Protein AF-A0A2V8X2Y0-F1 (afdb_monomer_lite)

Foldseek 3Di:
DVVVVVLVVCCVVPAVVCCVVPVVPVLNVLSVCLVVLVVVLVVLVVLLCCLPPHPPDDPVSRDPCSVVSVVVSVVSVVVSVVSVVVNCCVPPPDDD

Structure (mmCIF, N/CA/C/O backbone):
data_AF-A0A2V8X2Y0-F1
#
_entry.id   AF-A0A2V8X2Y0-F1
#
loop_
_atom_site.group_PDB
_atom_site.id
_atom_site.type_symbol
_atom_site.label_atom_id
_atom_site.label_alt_id
_atom_site.label_comp_id
_atom_site.label_asym_id
_atom_site.label_entity_id
_atom_site.label_seq_id
_atom_site.pdbx_PDB_ins_code
_atom_site.Cartn_x
_atom_site.Cartn_y
_atom_site.Cartn_z
_atom_site.occupancy
_atom_site.B_iso_or_equiv
_atom_site.auth_seq_id
_atom_site.auth_comp_id
_atom_site.auth_asym_id
_atom_site.auth_atom_id
_atom_site.pdbx_PDB_model_num
ATOM 1 N N . MET A 1 1 ? 4.861 -12.862 7.693 1.00 62.34 1 MET A N 1
ATOM 2 C CA . MET A 1 1 ? 4.380 -12.366 6.383 1.00 62.34 1 MET A CA 1
ATOM 3 C C . MET A 1 1 ? 5.475 -12.495 5.334 1.00 62.34 1 MET A C 1
ATOM 5 O O . MET A 1 1 ? 6.253 -11.571 5.138 1.00 62.34 1 MET A O 1
ATOM 9 N N . VAL A 1 2 ? 5.562 -13.658 4.680 1.00 81.00 2 VAL A N 1
ATOM 10 C CA . VAL A 1 2 ? 6.583 -13.922 3.646 1.00 81.00 2 VAL A CA 1
ATOM 11 C C . VAL A 1 2 ? 6.399 -12.996 2.439 1.00 81.00 2 VAL A C 1
ATOM 13 O O . VAL A 1 2 ? 7.383 -12.504 1.908 1.00 81.00 2 VAL A O 1
ATOM 16 N N . ILE A 1 3 ? 5.149 -12.682 2.078 1.00 80.75 3 ILE A N 1
ATOM 17 C CA . ILE A 1 3 ? 4.803 -11.810 0.942 1.00 80.75 3 ILE A CA 1
ATOM 18 C C . ILE A 1 3 ? 5.381 -10.398 1.108 1.00 80.75 3 ILE A C 1
ATOM 20 O O . ILE A 1 3 ? 6.034 -9.889 0.205 1.00 80.75 3 ILE A O 1
ATOM 24 N N . VAL A 1 4 ? 5.204 -9.773 2.276 1.00 82.25 4 VAL A N 1
ATOM 25 C CA . VAL A 1 4 ? 5.751 -8.430 2.543 1.00 82.25 4 VAL A CA 1
ATOM 26 C C . VAL A 1 4 ? 7.277 -8.434 2.430 1.00 82.25 4 VAL A C 1
ATOM 28 O O . VAL A 1 4 ? 7.858 -7.540 1.819 1.00 82.25 4 VAL A O 1
ATOM 31 N N . LEU A 1 5 ? 7.936 -9.469 2.962 1.00 86.50 5 LEU A N 1
ATOM 32 C CA . LEU A 1 5 ? 9.392 -9.607 2.881 1.00 86.50 5 LEU A CA 1
ATOM 33 C C . LEU A 1 5 ? 9.873 -9.791 1.436 1.00 86.50 5 LEU A C 1
ATOM 35 O O . LEU A 1 5 ? 10.821 -9.121 1.019 1.00 86.50 5 LEU A O 1
ATOM 39 N N . THR A 1 6 ? 9.222 -10.654 0.654 1.00 86.56 6 THR A N 1
ATOM 40 C CA . THR A 1 6 ? 9.596 -10.892 -0.747 1.00 86.56 6 THR A CA 1
ATOM 41 C C . THR A 1 6 ? 9.345 -9.661 -1.619 1.00 86.56 6 THR A C 1
ATOM 43 O O . THR A 1 6 ? 10.208 -9.306 -2.428 1.00 86.56 6 THR A O 1
ATOM 46 N N . MET A 1 7 ? 8.226 -8.958 -1.418 1.00 86.94 7 MET A N 1
ATOM 47 C CA . MET A 1 7 ? 7.908 -7.709 -2.118 1.00 86.94 7 MET A CA 1
ATOM 48 C C . MET A 1 7 ? 8.889 -6.589 -1.758 1.00 86.94 7 MET A C 1
ATOM 50 O O . MET A 1 7 ? 9.414 -5.924 -2.652 1.00 86.94 7 MET A O 1
ATOM 54 N N . LEU A 1 8 ? 9.212 -6.415 -0.473 1.00 88.62 8 LEU A N 1
ATOM 55 C CA . LEU A 1 8 ? 10.136 -5.376 -0.013 1.00 88.62 8 LEU A CA 1
ATOM 56 C C . LEU A 1 8 ? 11.555 -5.587 -0.551 1.00 88.62 8 LEU A C 1
ATOM 58 O O . LEU A 1 8 ? 12.182 -4.639 -1.031 1.00 88.62 8 LEU A O 1
ATOM 62 N N . LEU A 1 9 ? 12.064 -6.821 -0.495 1.00 90.38 9 LEU A N 1
ATOM 63 C CA . LEU A 1 9 ? 13.389 -7.155 -1.023 1.00 90.38 9 LEU A CA 1
ATOM 64 C C . LEU A 1 9 ? 13.459 -6.931 -2.536 1.00 90.38 9 LEU A C 1
ATOM 66 O O . LEU A 1 9 ? 14.421 -6.331 -3.022 1.00 90.38 9 LEU A O 1
ATOM 70 N N . SER A 1 10 ? 12.431 -7.359 -3.270 1.00 87.06 10 SER A N 1
ATOM 71 C CA . SER A 1 10 ? 12.350 -7.162 -4.721 1.00 87.06 10 SER A CA 1
ATOM 72 C C . SER A 1 10 ? 12.293 -5.675 -5.075 1.00 87.06 10 SER A C 1
ATOM 74 O O . SER A 1 10 ? 13.080 -5.206 -5.898 1.00 87.06 10 SER A O 1
ATOM 76 N N . PHE A 1 11 ? 11.452 -4.900 -4.384 1.00 86.69 11 PHE A N 1
ATOM 77 C CA . PHE A 1 11 ? 11.326 -3.458 -4.586 1.00 86.69 11 PHE A CA 1
ATOM 78 C C . PHE A 1 11 ? 12.644 -2.719 -4.326 1.00 86.69 11 PHE A C 1
ATOM 80 O O . PHE A 1 11 ? 13.093 -1.939 -5.171 1.00 86.69 11 PHE A O 1
ATOM 87 N N . ARG A 1 12 ? 13.307 -3.004 -3.195 1.00 90.38 12 ARG A N 1
ATOM 88 C CA . ARG A 1 12 ? 14.598 -2.389 -2.841 1.00 90.38 12 ARG A CA 1
ATOM 89 C C . ARG A 1 12 ? 15.701 -2.706 -3.845 1.00 90.38 12 ARG A C 1
ATOM 91 O O . ARG A 1 12 ? 16.539 -1.849 -4.094 1.00 90.38 12 ARG A O 1
ATOM 98 N N . ARG A 1 13 ? 15.721 -3.915 -4.411 1.00 88.06 13 ARG A N 1
ATOM 99 C CA . ARG A 1 13 ? 16.770 -4.333 -5.356 1.00 88.06 13 ARG A CA 1
ATOM 100 C C . ARG A 1 13 ? 16.508 -3.864 -6.785 1.00 88.06 13 ARG A C 1
ATOM 102 O O . ARG A 1 13 ? 17.451 -3.540 -7.498 1.00 88.06 13 ARG A O 1
ATOM 109 N N . GLN A 1 14 ? 15.250 -3.848 -7.218 1.00 84.75 14 GLN A N 1
ATOM 110 C CA . GLN A 1 14 ? 14.918 -3.737 -8.641 1.00 84.75 14 GLN A CA 1
ATOM 111 C C . GLN A 1 14 ? 14.258 -2.407 -9.016 1.00 84.75 14 GLN A C 1
ATOM 113 O O . GLN A 1 14 ? 14.470 -1.929 -10.131 1.00 84.75 14 GLN A O 1
ATOM 118 N N . VAL A 1 15 ? 13.489 -1.798 -8.106 1.00 85.00 15 VAL A N 1
ATOM 119 C CA . VAL A 1 15 ? 12.696 -0.590 -8.386 1.00 85.00 15 VAL A CA 1
ATOM 120 C C . VAL A 1 15 ? 13.347 0.647 -7.776 1.00 85.00 15 VAL A C 1
ATOM 122 O O . VAL A 1 15 ? 13.698 1.571 -8.508 1.00 85.00 15 VAL A O 1
ATOM 125 N N . LEU A 1 16 ? 13.566 0.647 -6.458 1.00 86.44 16 LEU A N 1
ATOM 126 C CA . LEU A 1 16 ? 14.019 1.815 -5.695 1.00 86.44 16 LEU A CA 1
ATOM 127 C C . LEU A 1 16 ? 15.308 2.474 -6.235 1.00 86.44 16 LEU A C 1
ATOM 129 O O . LEU A 1 16 ? 15.303 3.693 -6.389 1.00 86.44 16 LEU A O 1
ATOM 133 N N . PRO A 1 17 ? 16.376 1.738 -6.608 1.00 85.19 17 PRO A N 1
ATOM 134 C CA . PRO A 1 17 ? 17.636 2.358 -7.034 1.00 85.19 17 PRO A CA 1
ATOM 135 C C . PRO A 1 17 ? 17.528 3.104 -8.370 1.00 85.19 17 PRO A C 1
ATOM 137 O O . PRO A 1 17 ? 18.306 4.008 -8.655 1.00 85.19 17 PRO A O 1
ATOM 140 N N . LYS A 1 18 ? 16.572 2.708 -9.217 1.00 84.06 18 LYS A N 1
ATOM 141 C CA . LYS A 1 18 ? 16.389 3.244 -10.575 1.00 84.06 18 LYS A CA 1
ATOM 142 C C . LYS A 1 18 ? 15.207 4.209 -10.666 1.00 84.06 18 LYS A C 1
ATOM 144 O O . LYS A 1 18 ? 15.036 4.863 -11.692 1.00 84.06 18 LYS A O 1
ATOM 149 N N . LEU A 1 19 ? 14.400 4.301 -9.608 1.00 79.31 19 LEU A N 1
ATOM 150 C CA . LEU A 1 19 ? 13.201 5.127 -9.558 1.00 79.31 19 LEU A CA 1
ATOM 151 C C . LEU A 1 19 ? 13.496 6.628 -9.743 1.00 79.31 19 LEU A C 1
ATOM 153 O O . LEU A 1 19 ? 12.830 7.220 -10.592 1.00 79.31 19 LEU A O 1
ATOM 157 N N . PRO A 1 20 ? 14.506 7.245 -9.084 1.00 79.44 20 PRO A N 1
ATOM 158 C CA . PRO A 1 20 ? 14.754 8.686 -9.212 1.00 79.44 20 PRO A CA 1
ATOM 159 C C . PRO A 1 20 ? 15.054 9.133 -10.648 1.00 79.44 20 PRO A C 1
ATOM 161 O O . PRO A 1 20 ? 14.633 10.203 -11.067 1.00 79.44 20 PRO A O 1
ATOM 164 N N . SER A 1 21 ? 15.739 8.294 -11.430 1.00 79.44 21 SER A N 1
ATOM 165 C CA . SER A 1 21 ? 16.138 8.609 -12.807 1.00 79.44 21 SER A CA 1
ATOM 166 C C . SER A 1 21 ? 15.176 8.076 -13.874 1.00 79.44 21 SER A C 1
ATOM 168 O O . SER A 1 21 ? 15.345 8.377 -15.056 1.00 79.44 21 SER A O 1
ATOM 170 N N . ARG A 1 22 ? 14.178 7.256 -13.505 1.00 80.50 22 ARG A N 1
ATOM 171 C CA . ARG A 1 22 ? 13.267 6.589 -14.460 1.00 80.50 22 ARG A CA 1
ATOM 172 C C . ARG A 1 22 ? 11.801 6.571 -14.029 1.00 80.50 22 ARG A C 1
ATOM 174 O O . ARG A 1 22 ? 11.048 5.736 -14.531 1.00 80.50 22 ARG A O 1
ATOM 181 N N . ILE A 1 23 ? 11.377 7.499 -13.171 1.00 75.31 23 ILE A N 1
ATOM 182 C CA . ILE A 1 23 ? 9.992 7.578 -12.677 1.00 75.31 23 ILE A CA 1
ATOM 183 C C . ILE A 1 23 ? 8.961 7.729 -13.806 1.00 75.31 23 ILE A C 1
ATOM 185 O O . ILE A 1 23 ? 7.876 7.171 -13.721 1.00 75.31 23 ILE A O 1
ATOM 189 N N . GLY A 1 24 ? 9.333 8.381 -14.915 1.00 77.94 24 GLY A N 1
ATOM 190 C CA . GLY A 1 24 ? 8.481 8.515 -16.102 1.00 77.94 24 GLY A CA 1
ATOM 191 C C . GLY A 1 24 ? 8.321 7.233 -16.928 1.00 77.94 24 GLY A C 1
ATOM 192 O O . GLY A 1 24 ? 7.518 7.198 -17.857 1.00 77.94 24 GLY A O 1
ATOM 193 N N . LYS A 1 25 ? 9.067 6.158 -16.632 1.00 83.81 25 LYS A N 1
ATOM 194 C CA . LYS A 1 25 ? 8.894 4.881 -17.334 1.00 83.81 25 LYS A CA 1
ATOM 195 C C . LYS A 1 25 ? 7.804 4.064 -16.633 1.00 83.81 25 LYS A C 1
ATOM 197 O O . LYS A 1 25 ? 7.957 3.762 -15.447 1.00 83.81 25 LYS A O 1
ATOM 202 N N . PRO A 1 26 ? 6.780 3.579 -17.364 1.00 81.12 26 PRO A N 1
ATOM 203 C CA . PRO A 1 26 ? 5.620 2.905 -16.772 1.00 81.12 26 PRO A CA 1
ATOM 204 C C . PRO A 1 26 ? 6.000 1.679 -15.931 1.00 81.12 26 PRO A C 1
ATOM 206 O O . PRO A 1 26 ? 5.322 1.349 -14.973 1.00 81.12 26 PRO A O 1
ATOM 209 N N . TYR A 1 27 ? 7.127 1.036 -16.241 1.00 81.38 27 TYR A N 1
ATOM 210 C CA . TYR A 1 27 ? 7.676 -0.070 -15.456 1.00 81.38 27 TYR A CA 1
ATOM 211 C C . TYR A 1 27 ? 7.995 0.301 -13.995 1.00 81.38 27 TYR A C 1
ATOM 213 O O . TYR A 1 27 ? 7.652 -0.452 -13.090 1.00 81.38 27 TYR A O 1
ATOM 221 N N . TYR A 1 28 ? 8.636 1.450 -13.758 1.00 84.62 28 TYR A N 1
ATOM 222 C CA . TYR A 1 28 ? 8.996 1.889 -12.404 1.00 84.62 28 TYR A CA 1
ATOM 223 C C . TYR A 1 28 ? 7.822 2.590 -11.719 1.00 84.62 28 TYR A C 1
ATOM 225 O O . TYR A 1 28 ? 7.618 2.393 -10.524 1.00 84.62 28 TYR A O 1
ATOM 233 N N . ALA A 1 29 ? 7.020 3.342 -12.482 1.00 87.56 29 ALA A N 1
ATOM 234 C CA . ALA A 1 29 ? 5.831 4.016 -11.972 1.00 87.56 29 ALA A CA 1
ATOM 235 C C . ALA A 1 29 ? 4.798 3.026 -11.412 1.00 87.56 29 ALA A C 1
ATOM 237 O O . ALA A 1 29 ? 4.368 3.184 -10.274 1.00 87.56 29 ALA A O 1
ATOM 238 N N . LEU A 1 30 ? 4.456 1.970 -12.164 1.00 90.56 30 LEU A N 1
ATOM 239 C CA . LEU A 1 30 ? 3.480 0.965 -11.723 1.00 90.56 30 LEU A CA 1
ATOM 240 C C . LEU A 1 30 ? 3.930 0.264 -10.437 1.00 90.56 30 LEU A C 1
ATOM 242 O O . LEU A 1 30 ? 3.155 0.175 -9.488 1.00 90.56 30 LEU A O 1
ATOM 246 N N . GLY A 1 31 ? 5.198 -0.157 -10.373 1.00 89.75 31 GLY A N 1
ATOM 247 C CA . GLY A 1 31 ? 5.754 -0.798 -9.181 1.00 89.75 31 GLY A CA 1
ATOM 248 C C . GLY A 1 31 ? 5.790 0.130 -7.962 1.00 89.75 31 GLY A C 1
ATOM 249 O O . GLY A 1 31 ? 5.451 -0.294 -6.860 1.00 89.75 31 GLY A O 1
ATOM 250 N N . ALA A 1 32 ? 6.153 1.404 -8.146 1.00 90.75 32 ALA A N 1
ATOM 251 C CA . ALA A 1 32 ? 6.154 2.398 -7.071 1.00 90.75 32 ALA A CA 1
ATOM 252 C C . ALA A 1 32 ? 4.740 2.721 -6.570 1.00 90.75 32 ALA A C 1
ATOM 254 O O . ALA A 1 32 ? 4.515 2.752 -5.361 1.00 90.75 32 ALA A O 1
ATOM 255 N N . MET A 1 33 ? 3.779 2.898 -7.481 1.00 92.94 33 MET A N 1
ATOM 256 C CA . MET A 1 33 ? 2.375 3.122 -7.131 1.00 92.94 33 MET A CA 1
ATOM 257 C C . MET A 1 33 ? 1.783 1.921 -6.395 1.00 92.94 33 MET A C 1
ATOM 259 O O . MET A 1 33 ? 1.134 2.105 -5.369 1.00 92.94 33 MET A O 1
ATOM 263 N N . HIS A 1 34 ? 2.039 0.700 -6.875 1.00 93.56 34 HIS A N 1
ATOM 264 C CA . HIS A 1 34 ? 1.591 -0.519 -6.207 1.00 93.56 34 HIS A CA 1
ATOM 265 C C . HIS A 1 34 ? 2.170 -0.628 -4.792 1.00 93.56 34 HIS A C 1
ATOM 267 O O . HIS A 1 34 ? 1.418 -0.847 -3.848 1.00 93.56 34 HIS A O 1
ATOM 273 N N . ALA A 1 35 ? 3.480 -0.413 -4.626 1.00 92.19 35 ALA A N 1
ATOM 274 C CA . ALA A 1 35 ? 4.131 -0.486 -3.320 1.00 92.19 35 ALA A CA 1
ATOM 275 C C . ALA A 1 35 ? 3.588 0.563 -2.334 1.00 92.19 35 ALA A C 1
ATOM 277 O O . ALA A 1 35 ? 3.289 0.235 -1.188 1.00 92.19 35 ALA A O 1
ATOM 278 N N . ALA A 1 36 ? 3.425 1.814 -2.777 1.00 93.44 36 ALA A N 1
ATOM 279 C CA . ALA A 1 36 ? 2.929 2.892 -1.926 1.00 93.44 36 ALA A CA 1
ATOM 280 C C . ALA A 1 36 ? 1.458 2.688 -1.533 1.00 93.44 36 ALA A C 1
ATOM 282 O O . ALA A 1 36 ? 1.122 2.695 -0.349 1.00 93.44 36 ALA A O 1
ATOM 283 N N . LEU A 1 37 ? 0.581 2.472 -2.518 1.00 95.75 37 LEU A N 1
ATOM 284 C CA . LEU A 1 37 ? -0.852 2.295 -2.272 1.00 95.75 37 LEU A CA 1
ATOM 285 C C . LEU A 1 37 ? -1.138 0.986 -1.530 1.00 95.75 37 LEU A C 1
ATOM 287 O O . LEU A 1 37 ? -2.002 0.961 -0.657 1.00 95.75 37 LEU A O 1
ATOM 291 N N . GLY A 1 38 ? -0.386 -0.077 -1.828 1.00 94.12 38 GLY A N 1
ATOM 292 C CA . GLY A 1 38 ? -0.472 -1.354 -1.127 1.00 94.12 38 GLY A CA 1
ATOM 293 C C . GLY A 1 38 ? -0.070 -1.239 0.336 1.00 94.12 38 GLY A C 1
ATOM 294 O O . GLY A 1 38 ? -0.816 -1.696 1.194 1.00 94.12 38 GLY A O 1
ATOM 295 N N . GLY A 1 39 ? 1.027 -0.537 0.640 1.00 93.44 39 GLY A N 1
ATOM 296 C CA . GLY A 1 39 ? 1.419 -0.264 2.025 1.00 93.44 39 GLY A CA 1
ATOM 297 C C . GLY A 1 39 ? 0.343 0.502 2.801 1.00 93.44 39 GLY A C 1
ATOM 298 O O . GLY A 1 39 ? 0.027 0.148 3.935 1.00 93.44 39 GLY A O 1
ATOM 299 N N . ILE A 1 40 ? -0.286 1.505 2.178 1.00 95.75 40 ILE A N 1
ATOM 300 C CA . ILE A 1 40 ? -1.408 2.240 2.787 1.00 95.75 40 ILE A CA 1
ATOM 301 C C . ILE A 1 40 ? -2.613 1.315 3.014 1.00 95.75 40 ILE A C 1
ATOM 303 O O . ILE A 1 40 ? -3.219 1.356 4.085 1.00 95.75 40 ILE A O 1
ATOM 307 N N . ALA A 1 41 ? -2.956 0.470 2.038 1.00 95.62 41 ALA A N 1
ATOM 308 C CA . ALA A 1 41 ? -4.067 -0.473 2.145 1.00 95.62 41 ALA A CA 1
ATOM 309 C C . ALA A 1 41 ? -3.839 -1.517 3.251 1.00 95.62 41 ALA A C 1
ATOM 311 O O . ALA A 1 41 ? -4.750 -1.776 4.036 1.00 95.62 41 ALA A O 1
ATOM 312 N N . GLU A 1 42 ? -2.629 -2.078 3.352 1.00 93.31 42 GLU A N 1
ATOM 313 C CA . GLU A 1 42 ? -2.261 -3.041 4.395 1.00 93.31 42 GLU A CA 1
ATOM 314 C C . GLU A 1 42 ? -2.317 -2.409 5.786 1.00 93.31 42 GLU A C 1
ATOM 316 O O . GLU A 1 42 ? -2.966 -2.954 6.679 1.00 93.31 42 GLU A O 1
ATOM 321 N N . LEU A 1 43 ? -1.711 -1.230 5.970 1.00 93.94 43 LEU A N 1
ATOM 322 C CA . LEU A 1 43 ? -1.765 -0.506 7.243 1.00 93.94 43 LEU A CA 1
ATOM 323 C C . LEU A 1 43 ? -3.203 -0.130 7.618 1.00 93.94 43 LEU A C 1
ATOM 325 O O . LEU A 1 43 ? -3.601 -0.291 8.772 1.00 93.94 43 LEU A O 1
ATOM 329 N N . GLY A 1 44 ? -4.002 0.320 6.648 1.00 94.12 44 GLY A N 1
ATOM 330 C CA . GLY A 1 44 ? -5.417 0.628 6.846 1.00 94.12 44 GLY A CA 1
ATOM 331 C C . GLY A 1 44 ? -6.241 -0.602 7.238 1.00 94.12 44 GLY A C 1
ATOM 332 O O . GLY A 1 44 ? -7.063 -0.526 8.150 1.00 94.12 44 GLY A O 1
ATOM 333 N N . GLY A 1 45 ? -5.995 -1.747 6.597 1.00 92.94 45 GLY A N 1
ATOM 334 C CA . GLY A 1 45 ? -6.625 -3.023 6.932 1.00 92.94 45 GLY A CA 1
ATOM 335 C C . GLY A 1 45 ? -6.251 -3.506 8.333 1.00 92.94 45 GLY A C 1
ATOM 336 O O . GLY A 1 45 ? -7.134 -3.838 9.121 1.00 92.94 45 GLY A O 1
ATOM 337 N N . LEU A 1 46 ? -4.960 -3.471 8.681 1.00 92.06 46 LEU A N 1
ATOM 338 C CA . LEU A 1 46 ? -4.477 -3.801 10.026 1.00 92.06 46 LEU A CA 1
ATOM 339 C C . LEU A 1 46 ? -5.106 -2.896 11.086 1.00 92.06 46 LEU A C 1
ATOM 341 O O . LEU A 1 46 ? -5.573 -3.379 12.114 1.00 92.06 46 LEU A O 1
ATOM 345 N N . TYR A 1 47 ? -5.182 -1.594 10.817 1.00 91.75 47 TYR A N 1
ATOM 346 C CA . TYR A 1 47 ? -5.833 -0.646 11.710 1.00 91.75 47 TYR A CA 1
ATOM 347 C C . TYR A 1 47 ? -7.331 -0.943 11.882 1.00 91.75 47 TYR A C 1
ATOM 349 O O . TYR A 1 47 ? -7.822 -0.945 13.009 1.00 91.75 47 TYR A O 1
ATOM 357 N N . LEU A 1 48 ? -8.057 -1.262 10.803 1.00 92.56 48 LEU A N 1
ATOM 358 C CA . LEU A 1 48 ? -9.468 -1.663 10.875 1.00 92.56 48 LEU A CA 1
ATOM 359 C C . LEU A 1 48 ? -9.677 -2.953 11.678 1.00 92.56 48 LEU A C 1
ATOM 361 O O . LEU A 1 48 ? -10.649 -3.043 12.430 1.00 92.56 48 LEU A O 1
ATOM 365 N N . LEU A 1 49 ? -8.781 -3.933 11.531 1.00 90.75 49 LEU A N 1
ATOM 366 C CA . LEU A 1 49 ? -8.817 -5.183 12.292 1.00 90.75 49 LEU A CA 1
ATOM 367 C C . LEU A 1 49 ? -8.568 -4.933 13.779 1.00 90.75 49 LEU A C 1
ATOM 369 O O . LEU A 1 49 ? -9.327 -5.426 14.609 1.00 90.75 49 LEU A O 1
ATOM 373 N N . LEU A 1 50 ? -7.570 -4.114 14.120 1.00 90.31 50 LEU A N 1
ATOM 374 C CA . LEU A 1 50 ? -7.326 -3.708 15.504 1.00 90.31 50 LEU A CA 1
ATOM 375 C C . LEU A 1 50 ? -8.534 -2.958 16.078 1.00 90.31 50 LEU A C 1
ATOM 377 O O . LEU A 1 50 ? -8.934 -3.233 17.207 1.00 90.31 50 LEU A O 1
ATOM 381 N N . ALA A 1 51 ? -9.134 -2.047 15.303 1.00 87.19 51 ALA A N 1
ATOM 382 C CA . ALA A 1 51 ? -10.236 -1.194 15.751 1.00 87.19 51 ALA A CA 1
ATOM 383 C C . ALA A 1 51 ? -11.542 -1.956 16.003 1.00 87.19 51 ALA A C 1
ATOM 385 O O . ALA A 1 51 ? -12.332 -1.529 16.843 1.00 87.19 51 ALA A O 1
ATOM 386 N N . ALA A 1 52 ? -11.783 -3.050 15.275 1.00 85.19 52 ALA A N 1
ATOM 387 C CA . ALA A 1 52 ? -12.984 -3.869 15.430 1.00 85.19 52 ALA A CA 1
ATOM 388 C C . ALA A 1 52 ? -12.778 -5.106 16.311 1.00 85.19 52 ALA A C 1
ATOM 39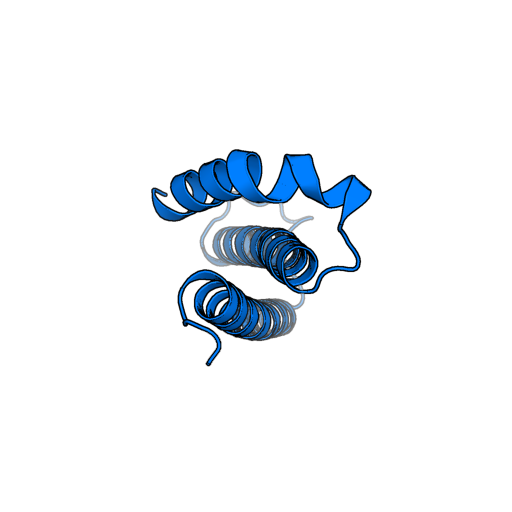0 O O . ALA A 1 52 ? -13.706 -5.521 16.998 1.00 85.19 52 ALA A O 1
ATOM 391 N N . GLY A 1 53 ? -11.589 -5.708 16.267 1.00 76.88 53 GLY A N 1
ATOM 392 C CA . GLY A 1 53 ? -11.312 -7.010 16.872 1.00 76.88 53 GLY A CA 1
ATOM 393 C C . GLY A 1 53 ? -10.611 -6.957 18.226 1.00 76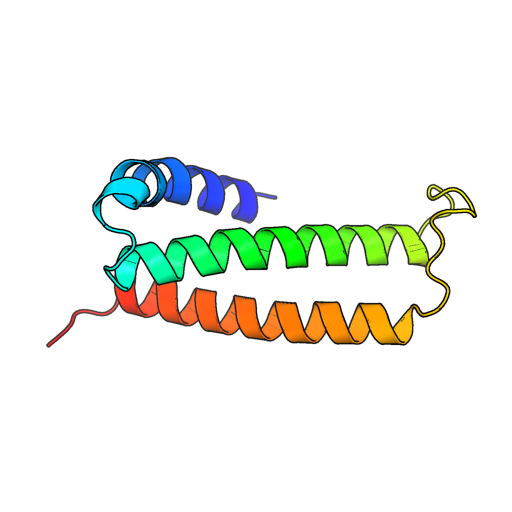.88 53 GLY A C 1
ATOM 394 O O . GLY A 1 53 ? -10.464 -7.998 18.857 1.00 76.88 53 GLY A O 1
ATOM 395 N N . THR A 1 54 ? -10.155 -5.784 18.680 1.00 80.31 54 THR A N 1
ATOM 396 C CA . THR A 1 54 ? -9.397 -5.667 19.934 1.00 80.31 54 THR A CA 1
ATOM 397 C C . THR A 1 54 ? -9.798 -4.438 20.747 1.00 80.31 54 THR A C 1
ATOM 399 O O . THR A 1 54 ? -10.270 -3.438 20.212 1.00 80.31 54 THR A O 1
ATOM 402 N N . THR A 1 55 ? -9.553 -4.486 22.055 1.00 77.25 55 THR A N 1
ATOM 403 C CA . THR A 1 55 ? -9.647 -3.332 22.966 1.00 77.25 55 THR A CA 1
ATOM 404 C C . THR A 1 55 ? -8.326 -2.564 23.086 1.00 77.25 55 THR A C 1
ATOM 406 O O . THR A 1 55 ? -8.231 -1.624 23.868 1.00 77.25 55 THR A O 1
ATOM 409 N N . MET A 1 56 ? -7.299 -2.939 22.309 1.00 79.75 56 MET A N 1
ATOM 410 C CA . MET A 1 56 ? -5.960 -2.341 22.387 1.00 79.75 56 MET A CA 1
ATOM 411 C C . MET A 1 56 ? -5.918 -0.885 21.914 1.00 79.75 56 MET A C 1
ATOM 413 O O . MET A 1 56 ? -5.002 -0.152 22.279 1.00 79.75 56 MET A O 1
ATOM 417 N N . LEU A 1 57 ? -6.882 -0.452 21.096 1.00 81.00 57 LEU A N 1
ATOM 418 C CA . LEU A 1 57 ? -6.958 0.928 20.628 1.00 81.00 57 LEU A CA 1
ATOM 419 C C . LEU A 1 57 ? -7.648 1.819 21.675 1.00 81.00 57 LEU A C 1
ATOM 421 O O . LEU A 1 57 ? -8.824 1.601 21.973 1.00 81.00 57 LEU A O 1
ATOM 425 N N . PRO A 1 58 ? -6.962 2.863 22.184 1.00 80.00 58 PRO A N 1
ATOM 426 C CA . PRO A 1 58 ? -7.572 3.857 23.062 1.00 80.00 58 PRO A CA 1
ATOM 427 C C . PRO A 1 58 ? -8.833 4.465 22.436 1.00 80.00 58 PRO A C 1
ATOM 429 O O . PRO A 1 58 ? -8.885 4.650 21.220 1.00 80.00 58 PRO A O 1
ATOM 432 N N . GLU A 1 59 ? -9.816 4.867 23.248 1.00 75.81 59 GLU A N 1
ATOM 433 C CA . GLU A 1 59 ? -11.108 5.376 22.749 1.00 75.81 59 GLU A CA 1
ATOM 434 C C . GLU A 1 59 ? -10.985 6.528 21.744 1.00 75.81 59 GLU A C 1
ATOM 436 O O . GLU A 1 59 ? -11.736 6.582 20.771 1.00 75.81 59 GLU A O 1
ATOM 441 N N . LYS A 1 60 ? -9.976 7.391 21.910 1.00 79.69 60 LYS A N 1
ATOM 442 C CA . LYS A 1 60 ? -9.659 8.487 20.978 1.00 79.69 60 LYS A CA 1
ATOM 443 C C . LYS A 1 60 ? -9.326 8.030 19.549 1.00 79.69 60 LYS A C 1
ATOM 445 O O . LYS A 1 60 ? -9.466 8.816 18.620 1.00 79.69 60 LYS A O 1
ATOM 450 N N . PHE A 1 61 ? -8.913 6.776 19.366 1.00 79.25 61 PHE A N 1
ATOM 451 C CA . PHE A 1 61 ? -8.601 6.173 18.069 1.00 79.25 61 PHE A CA 1
ATOM 452 C C . PHE A 1 61 ? -9.692 5.215 17.571 1.00 79.25 61 PHE A C 1
ATOM 454 O O . PHE A 1 61 ? -9.486 4.543 16.559 1.00 79.25 61 PHE A O 1
ATOM 461 N N . ARG A 1 62 ? -10.849 5.125 18.243 1.00 79.06 62 ARG A N 1
ATOM 462 C CA . ARG A 1 62 ? -11.968 4.302 17.763 1.00 79.06 62 ARG A CA 1
ATOM 463 C C . ARG A 1 62 ? -12.633 4.966 16.560 1.00 79.06 62 ARG A C 1
ATOM 465 O O . ARG A 1 62 ? -12.984 6.147 16.568 1.00 79.06 62 ARG A O 1
ATOM 472 N N . LEU A 1 63 ? -12.840 4.179 15.509 1.00 82.56 63 LEU A N 1
ATOM 473 C CA . LEU A 1 63 ? -13.449 4.656 14.274 1.00 82.56 63 LEU A CA 1
ATOM 474 C C . LEU A 1 63 ? -14.953 4.879 14.450 1.00 82.56 63 LEU A C 1
ATOM 476 O O . LEU A 1 63 ? -15.729 3.930 14.499 1.00 82.56 63 LEU A O 1
ATOM 480 N N . LYS A 1 64 ? -15.387 6.144 14.430 1.00 82.00 64 LYS A N 1
ATOM 481 C CA . LYS A 1 64 ? -16.819 6.499 14.487 1.00 82.00 64 LYS A CA 1
ATOM 482 C C . LYS A 1 64 ? -17.613 6.041 13.254 1.00 82.00 64 LYS A C 1
ATOM 484 O O . LYS A 1 64 ? -18.803 5.773 13.353 1.00 82.00 64 LYS A O 1
ATOM 489 N N . ARG A 1 65 ? -16.974 5.957 12.079 1.00 87.88 65 ARG A N 1
ATOM 490 C CA . ARG A 1 65 ? -17.607 5.572 10.797 1.00 87.88 65 ARG A CA 1
ATOM 491 C C . ARG A 1 65 ? -16.988 4.304 10.208 1.00 87.88 65 ARG A C 1
ATOM 493 O O . ARG A 1 65 ? -16.523 4.309 9.070 1.00 87.88 65 ARG A O 1
ATOM 500 N N . TYR A 1 66 ? -16.976 3.218 10.977 1.00 88.81 66 TYR A N 1
ATOM 501 C CA . TYR A 1 66 ? -16.304 1.965 10.605 1.00 88.81 66 TYR A CA 1
ATOM 502 C C . TYR A 1 66 ? -16.657 1.460 9.193 1.00 88.81 66 TYR A C 1
ATOM 504 O O . TYR A 1 66 ? -15.771 1.218 8.378 1.00 88.81 66 TYR A O 1
ATOM 512 N N . LYS A 1 67 ? -17.951 1.400 8.849 1.00 90.69 67 LYS A N 1
ATOM 513 C CA . LYS A 1 67 ? -18.427 0.920 7.535 1.00 90.69 67 LYS A CA 1
ATOM 514 C C . LYS A 1 67 ? -17.905 1.752 6.357 1.00 90.69 67 LYS A C 1
ATOM 516 O O . LYS A 1 67 ? -17.656 1.200 5.289 1.00 90.69 67 LYS A O 1
ATOM 521 N N . PHE A 1 68 ? -17.746 3.064 6.541 1.00 94.00 68 PHE A N 1
ATOM 522 C CA . PHE A 1 68 ? -17.191 3.949 5.515 1.00 94.00 68 PHE A CA 1
ATOM 523 C C . PHE A 1 68 ? -15.708 3.646 5.284 1.00 94.00 68 PHE A C 1
ATOM 525 O O . PHE A 1 68 ? -15.306 3.401 4.150 1.00 94.00 68 PHE A O 1
ATOM 532 N N . TRP A 1 69 ? -14.924 3.573 6.363 1.00 93.94 69 TRP A N 1
ATOM 533 C CA . TRP A 1 69 ? -13.497 3.255 6.292 1.00 93.94 69 TRP A CA 1
ATOM 534 C C . TRP A 1 69 ? -13.238 1.862 5.720 1.00 93.94 69 TRP A C 1
ATOM 536 O O . TRP A 1 69 ? -12.390 1.714 4.848 1.00 93.94 69 TRP A O 1
ATOM 546 N N . MET A 1 70 ? -14.024 0.865 6.125 1.00 94.94 70 MET A N 1
ATOM 547 C CA . MET A 1 70 ? -13.929 -0.494 5.594 1.00 94.94 70 MET A CA 1
ATOM 548 C C . MET A 1 70 ? -14.173 -0.542 4.081 1.00 94.94 70 MET A C 1
ATOM 550 O O . MET A 1 70 ? -13.406 -1.167 3.355 1.00 94.94 70 MET A O 1
ATOM 554 N N . ARG A 1 71 ? -15.198 0.162 3.582 1.00 96.75 71 ARG A N 1
ATOM 555 C CA . ARG A 1 71 ? -15.465 0.263 2.137 1.00 96.75 71 ARG A CA 1
ATOM 556 C C . ARG A 1 71 ? -14.349 0.993 1.393 1.00 96.75 71 ARG A C 1
ATOM 558 O O . ARG A 1 71 ? -13.972 0.557 0.312 1.00 96.75 71 ARG A O 1
ATOM 565 N N . GLY A 1 72 ? -13.822 2.075 1.969 1.00 97.50 72 GLY A N 1
ATOM 566 C CA . GLY A 1 72 ? -12.711 2.829 1.387 1.00 97.50 72 GLY A CA 1
ATOM 567 C C . GLY A 1 72 ? -11.441 1.988 1.265 1.00 97.50 72 GLY A C 1
ATOM 568 O O . GLY A 1 72 ? -10.846 1.929 0.193 1.00 97.50 72 GLY A O 1
ATOM 569 N N . VAL A 1 73 ? -11.072 1.271 2.331 1.00 96.38 73 VAL A N 1
ATOM 570 C CA . VAL A 1 73 ? -9.921 0.355 2.321 1.00 96.38 73 VAL A CA 1
ATOM 571 C C . VAL A 1 73 ? -10.148 -0.803 1.349 1.00 96.38 73 VAL A C 1
ATOM 573 O O . VAL A 1 73 ? -9.228 -1.149 0.618 1.00 96.38 73 VAL A O 1
ATOM 576 N N . LEU A 1 74 ? -11.363 -1.355 1.262 1.00 97.19 74 LEU A N 1
ATOM 577 C CA . LEU A 1 74 ? -11.682 -2.407 0.292 1.00 97.19 74 LEU A CA 1
ATOM 578 C C . LEU A 1 74 ? -11.566 -1.918 -1.162 1.00 97.19 74 LEU A C 1
ATOM 580 O O . LEU A 1 74 ? -11.008 -2.618 -2.001 1.00 97.19 74 LEU A O 1
ATOM 584 N N . LEU A 1 75 ? -12.060 -0.716 -1.470 1.00 98.06 75 LEU A N 1
ATOM 585 C CA . LEU A 1 75 ? -11.895 -0.106 -2.794 1.00 98.06 75 LEU A CA 1
ATOM 586 C C . LEU A 1 75 ? -10.418 0.112 -3.130 1.00 98.06 75 LEU A C 1
ATOM 588 O O . LEU A 1 75 ? -9.974 -0.248 -4.220 1.00 98.06 75 LEU A O 1
ATOM 592 N N . LEU A 1 76 ? -9.649 0.656 -2.184 1.00 97.38 76 LEU A N 1
ATOM 593 C CA . LEU A 1 76 ? -8.209 0.833 -2.350 1.00 97.38 76 LEU A CA 1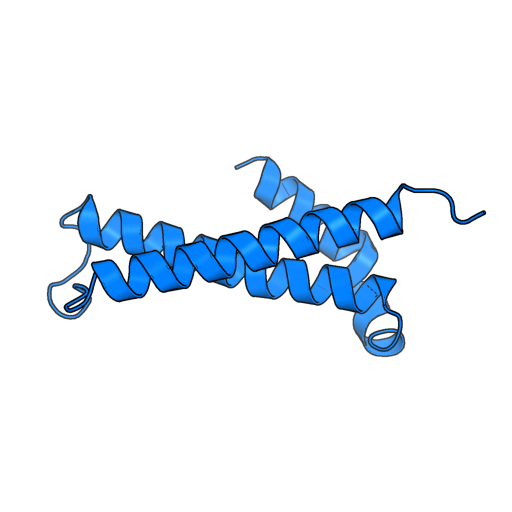
ATOM 594 C C . LEU A 1 76 ? -7.508 -0.513 -2.573 1.00 97.38 76 LEU A C 1
ATOM 596 O O . LEU A 1 76 ? -6.648 -0.617 -3.443 1.00 97.38 76 LEU A O 1
ATOM 600 N N . TRP A 1 77 ? -7.910 -1.551 -1.842 1.00 97.00 77 TRP A N 1
ATOM 601 C CA . TRP A 1 77 ? -7.380 -2.900 -1.999 1.00 97.00 77 TRP A CA 1
ATOM 602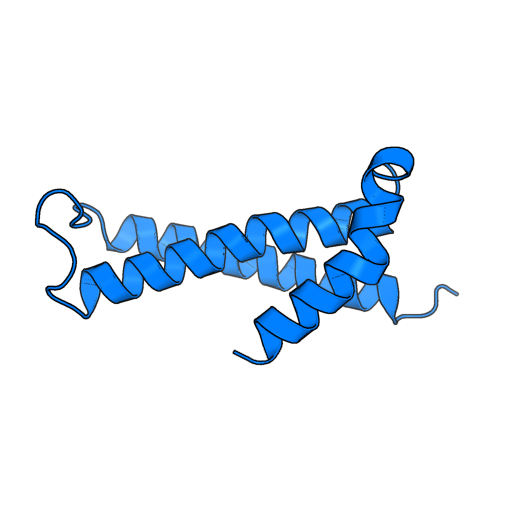 C C . TRP A 1 77 ? -7.621 -3.451 -3.411 1.00 97.00 77 TRP A C 1
ATOM 604 O O . TRP A 1 77 ? -6.691 -3.974 -4.021 1.00 97.00 77 TRP A O 1
ATOM 614 N N . TRP A 1 78 ? -8.813 -3.255 -3.985 1.00 98.25 78 TRP A N 1
ATOM 615 C CA . TRP A 1 78 ? -9.089 -3.634 -5.377 1.00 98.25 78 TRP A CA 1
ATOM 616 C C . TRP A 1 78 ? -8.195 -2.894 -6.377 1.00 98.25 78 TRP A C 1
ATOM 618 O O . TRP A 1 78 ? -7.651 -3.511 -7.292 1.00 98.25 78 TRP A O 1
ATOM 628 N N . ILE A 1 79 ? -7.992 -1.588 -6.186 1.00 97.44 79 ILE A N 1
ATOM 629 C CA . ILE A 1 79 ? -7.085 -0.789 -7.025 1.00 97.44 79 ILE A CA 1
ATOM 630 C C . ILE A 1 79 ? -5.654 -1.340 -6.944 1.00 97.44 79 ILE A C 1
ATOM 632 O O . ILE A 1 79 ? -4.995 -1.527 -7.969 1.00 97.44 79 ILE A O 1
ATOM 636 N N . VAL A 1 80 ? -5.181 -1.642 -5.734 1.00 96.25 80 VAL A N 1
ATOM 637 C CA . VAL A 1 80 ? -3.851 -2.218 -5.496 1.00 96.25 80 VAL A CA 1
ATOM 638 C C . VAL A 1 80 ? -3.721 -3.596 -6.140 1.00 96.25 80 VAL A C 1
ATOM 640 O O . VAL A 1 80 ? -2.685 -3.872 -6.744 1.00 96.25 80 VAL A O 1
ATOM 643 N N . LEU A 1 81 ? -4.755 -4.439 -6.066 1.00 95.00 81 LEU A N 1
ATOM 644 C CA . LEU A 1 81 ? -4.766 -5.757 -6.700 1.00 95.00 81 LEU A CA 1
ATOM 645 C C . LEU A 1 81 ? -4.593 -5.640 -8.220 1.00 95.00 81 LEU A C 1
ATOM 647 O O . LEU A 1 81 ? -3.734 -6.308 -8.796 1.00 95.00 81 LEU A O 1
ATOM 651 N N . LEU A 1 82 ? -5.344 -4.740 -8.860 1.00 96.50 82 LEU A N 1
ATOM 652 C CA . LEU A 1 82 ? -5.222 -4.471 -10.296 1.00 96.50 82 LEU A CA 1
ATOM 653 C C . LEU A 1 82 ? -3.830 -3.931 -10.662 1.00 96.50 82 LEU A C 1
ATOM 655 O O . LEU A 1 82 ? -3.233 -4.372 -11.643 1.00 96.50 82 LEU A O 1
ATOM 659 N N . LEU A 1 83 ? -3.271 -3.033 -9.846 1.00 93.94 83 LEU A N 1
ATOM 660 C CA . LEU A 1 83 ? -1.889 -2.558 -9.987 1.00 93.94 83 LEU A CA 1
ATOM 661 C C . LEU A 1 83 ? -0.860 -3.689 -9.845 1.00 93.94 83 LEU A C 1
ATOM 663 O O . LEU A 1 83 ? 0.151 -3.694 -10.551 1.00 93.94 83 LEU A O 1
ATOM 667 N N . GLY A 1 84 ? -1.111 -4.656 -8.962 1.00 91.81 84 GLY A N 1
ATOM 668 C CA . GLY A 1 84 ? -0.268 -5.837 -8.779 1.00 91.81 84 GLY A CA 1
ATOM 669 C C . GLY A 1 84 ? -0.267 -6.716 -10.027 1.00 91.81 84 GLY A C 1
ATOM 670 O O . GLY A 1 84 ? 0.799 -7.065 -10.536 1.00 91.81 84 GLY A O 1
ATOM 671 N N . ILE A 1 85 ? -1.452 -6.973 -10.589 1.00 94.19 85 ILE A N 1
ATOM 672 C CA . ILE A 1 85 ? -1.611 -7.678 -11.870 1.00 94.19 85 ILE A CA 1
ATOM 673 C C . ILE A 1 85 ? -0.877 -6.927 -12.988 1.00 94.19 85 ILE A C 1
ATOM 675 O O . ILE A 1 85 ? -0.113 -7.534 -13.736 1.00 94.19 85 ILE A O 1
ATOM 679 N N . ALA A 1 86 ? -1.042 -5.605 -13.079 1.00 92.50 86 ALA A N 1
ATOM 680 C CA . ALA A 1 86 ? -0.361 -4.788 -14.082 1.00 92.50 86 ALA A CA 1
ATOM 681 C C . ALA A 1 86 ? 1.170 -4.829 -13.930 1.00 92.50 86 ALA A C 1
ATOM 683 O O . ALA A 1 86 ? 1.893 -4.909 -14.926 1.00 92.50 86 ALA A O 1
ATOM 684 N N . THR A 1 87 ? 1.669 -4.817 -12.691 1.00 90.50 87 THR A N 1
ATOM 685 C CA . THR A 1 87 ? 3.100 -4.951 -12.389 1.00 90.50 87 THR A CA 1
ATOM 686 C C . THR A 1 87 ? 3.615 -6.309 -12.849 1.00 90.50 87 THR A C 1
ATOM 688 O O . THR A 1 87 ? 4.609 -6.359 -13.571 1.00 90.50 87 THR A O 1
ATOM 691 N N . TYR A 1 88 ? 2.908 -7.391 -12.507 1.00 88.44 88 TYR A N 1
ATOM 692 C CA . TYR A 1 88 ? 3.250 -8.751 -12.919 1.00 88.44 88 TYR A CA 1
ATOM 693 C C . TYR A 1 88 ? 3.260 -8.895 -14.445 1.00 88.44 88 TYR A C 1
ATOM 695 O O . TYR A 1 88 ? 4.257 -9.333 -15.018 1.00 88.44 88 TYR A O 1
ATOM 703 N N . ALA A 1 89 ? 2.197 -8.446 -15.116 1.00 90.94 89 ALA A N 1
ATOM 704 C CA . ALA A 1 89 ? 2.089 -8.501 -16.568 1.00 90.94 89 ALA A CA 1
ATOM 705 C C . ALA A 1 89 ? 3.234 -7.735 -17.246 1.00 90.94 89 ALA A C 1
ATOM 707 O O . ALA A 1 89 ? 3.884 -8.248 -18.152 1.00 90.94 89 ALA A O 1
ATOM 708 N N . ARG A 1 90 ? 3.552 -6.524 -16.773 1.00 87.31 90 ARG A N 1
ATOM 709 C CA . ARG A 1 90 ? 4.657 -5.719 -17.317 1.00 87.31 90 ARG A CA 1
ATOM 710 C C . ARG A 1 90 ? 6.024 -6.386 -17.131 1.00 87.31 90 ARG A C 1
ATOM 712 O O . ARG A 1 90 ? 6.908 -6.139 -17.954 1.00 87.31 90 ARG A O 1
ATOM 719 N N . TRP A 1 91 ? 6.206 -7.142 -16.049 1.00 83.50 91 TRP A N 1
ATOM 720 C CA . TRP A 1 91 ? 7.472 -7.777 -15.684 1.00 83.50 91 TRP A CA 1
ATOM 721 C C . TRP A 1 91 ? 7.711 -9.112 -16.384 1.00 83.50 91 TRP A C 1
ATOM 723 O O . TRP A 1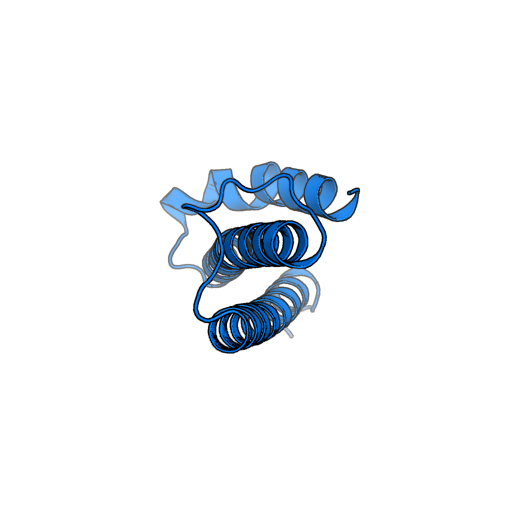 91 ? 8.837 -9.379 -16.791 1.00 83.50 91 TRP A O 1
ATOM 733 N N . TYR A 1 92 ? 6.671 -9.935 -16.504 1.00 84.56 92 TYR A N 1
ATOM 734 C CA . TYR A 1 92 ? 6.819 -11.342 -16.874 1.00 84.56 92 TYR A CA 1
ATOM 735 C C . TYR A 1 92 ? 6.168 -11.711 -18.204 1.00 84.56 92 TYR A C 1
ATOM 737 O O . TYR A 1 92 ? 6.523 -12.742 -18.766 1.00 84.56 92 TYR A O 1
ATOM 745 N N . VAL A 1 93 ? 5.254 -10.895 -18.740 1.00 87.88 93 VAL A N 1
ATOM 746 C CA . VAL A 1 93 ? 4.659 -11.164 -20.056 1.00 87.88 93 VAL A CA 1
ATOM 747 C C . VAL A 1 93 ? 5.574 -10.585 -21.140 1.00 87.88 93 VAL A C 1
ATOM 749 O O . VAL A 1 93 ? 5.795 -9.366 -21.164 1.00 87.88 93 VAL A O 1
ATOM 752 N N . PRO A 1 94 ? 6.112 -11.421 -22.049 1.00 80.62 94 PRO A N 1
ATOM 753 C CA . PRO A 1 94 ? 6.903 -10.944 -23.174 1.00 80.62 94 PRO A CA 1
ATOM 754 C C . PRO A 1 94 ? 6.079 -9.982 -24.026 1.00 80.62 94 PRO A C 1
ATOM 756 O O . PRO A 1 94 ? 4.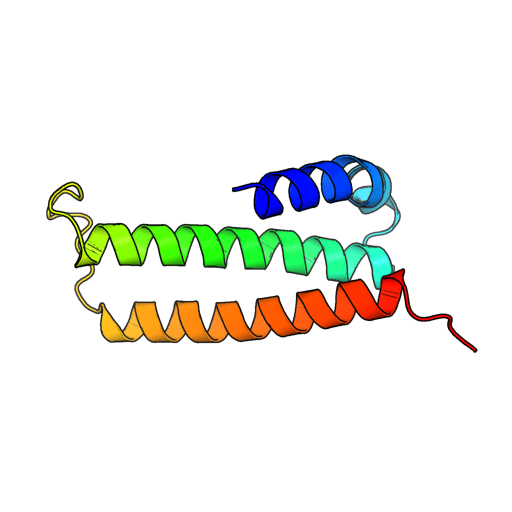925 -10.255 -24.357 1.00 80.62 94 PRO A O 1
ATOM 759 N N . ARG A 1 95 ? 6.674 -8.850 -24.401 1.00 70.94 95 ARG A N 1
ATOM 760 C CA . ARG A 1 95 ? 6.077 -7.977 -25.413 1.00 70.94 95 ARG A CA 1
ATOM 761 C C . ARG A 1 95 ? 6.469 -8.545 -26.768 1.00 70.94 95 ARG A C 1
ATOM 763 O O . ARG A 1 95 ? 7.665 -8.647 -27.033 1.00 70.94 95 ARG A O 1
ATOM 770 N N . ARG A 1 96 ? 5.478 -8.979 -27.543 1.00 62.97 96 ARG A N 1
ATOM 771 C CA . ARG A 1 96 ? 5.659 -9.254 -28.971 1.00 62.97 96 ARG A CA 1
ATOM 772 C C . ARG A 1 96 ? 5.873 -7.948 -29.724 1.00 62.97 96 ARG A C 1
ATOM 774 O O . ARG A 1 96 ? 5.334 -6.921 -29.249 1.00 62.97 96 ARG A O 1
#

Sequence (96 aa):
MVIVLTMLLSFRRQVLPKLPSRIGKPYYALGAMHAALGGIAELGGLYLLLAAGTTMLPEKFRLKRYKFWMRGVLLLWWIVLLLGIATYARWYVPRR

Secondary structure (DSSP, 8-state):
-HHHHHHHHHIIIIIGGGHHHHTTSHHHHHHHHHHHHHHHHHHHHHHHHHHHH-S-S-GGG--TTHHHHHHHHHHHHHHHHHHHHHHHHHHHSPP-

Radius of gyration: 16.35 Å; chains: 1; bounding box: 36×23×52 Å

pLDDT: mean 87.53, std 7.37, range [62.34, 98.25]